Protein AF-A0AAE0XT84-F1 (afdb_monomer)

pLDDT: mean 75.57, std 21.33, range [25.67, 96.81]

Structure (mmCIF, N/CA/C/O backbone):
data_AF-A0AAE0XT84-F1
#
_entry.id   AF-A0AAE0XT84-F1
#
loop_
_atom_site.group_PDB
_atom_site.id
_atom_site.type_symbol
_atom_site.label_atom_id
_atom_site.label_alt_id
_atom_site.label_comp_id
_atom_site.label_asym_id
_atom_site.label_entity_id
_atom_site.label_seq_id
_atom_site.pdbx_PDB_ins_code
_atom_site.Cartn_x
_atom_site.Cartn_y
_atom_site.Cartn_z
_atom_site.occupancy
_atom_site.B_iso_or_equiv
_atom_site.auth_seq_id
_atom_site.auth_comp_id
_atom_site.auth_asym_id
_atom_site.auth_atom_id
_atom_site.pdbx_PDB_model_num
ATOM 1 N N . MET A 1 1 ? 20.348 5.285 -14.702 1.00 60.00 1 MET A N 1
ATOM 2 C CA . MET A 1 1 ? 19.706 4.667 -13.529 1.00 60.00 1 MET A CA 1
ATOM 3 C C . MET A 1 1 ? 18.971 3.435 -14.022 1.00 60.00 1 MET A C 1
ATOM 5 O O . MET A 1 1 ? 18.392 3.522 -15.102 1.00 60.00 1 MET A O 1
ATOM 9 N N . THR A 1 2 ? 19.100 2.296 -13.343 1.00 72.25 2 THR A N 1
ATOM 10 C CA . THR A 1 2 ? 18.696 0.979 -13.872 1.00 72.25 2 THR A CA 1
ATOM 11 C C . THR A 1 2 ? 17.386 0.482 -13.252 1.00 72.25 2 THR A C 1
ATOM 13 O O . THR A 1 2 ? 17.023 0.846 -12.135 1.00 72.25 2 THR A O 1
ATOM 16 N N . LEU A 1 3 ? 16.679 -0.401 -13.965 1.00 76.56 3 LEU A N 1
ATOM 17 C CA . LEU A 1 3 ? 15.489 -1.095 -13.453 1.00 76.56 3 LEU A CA 1
ATOM 18 C C . LEU A 1 3 ? 15.784 -1.909 -12.175 1.00 76.56 3 LEU A C 1
ATOM 20 O O . LEU A 1 3 ? 14.898 -2.145 -11.359 1.00 76.56 3 LEU A O 1
ATOM 24 N N . GLU A 1 4 ? 17.042 -2.303 -11.981 1.00 79.94 4 GLU A N 1
ATOM 25 C CA . GLU A 1 4 ? 17.530 -3.005 -10.794 1.00 79.94 4 GLU A CA 1
ATOM 26 C C . GLU A 1 4 ? 17.512 -2.113 -9.541 1.00 79.94 4 GLU A C 1
ATOM 28 O O . GLU A 1 4 ? 17.042 -2.541 -8.488 1.00 79.94 4 GLU A O 1
ATOM 33 N N . GLU A 1 5 ? 17.928 -0.847 -9.660 1.00 80.19 5 GLU A N 1
ATOM 34 C CA . GLU A 1 5 ? 17.851 0.135 -8.566 1.00 80.19 5 GLU A CA 1
ATOM 35 C C . GLU A 1 5 ? 16.393 0.436 -8.190 1.00 80.19 5 GLU A C 1
ATOM 37 O O . GLU A 1 5 ? 16.059 0.547 -7.007 1.00 80.19 5 GLU A O 1
ATOM 42 N N . LEU A 1 6 ? 15.497 0.516 -9.185 1.00 81.94 6 LEU A N 1
ATOM 43 C CA . LEU A 1 6 ? 14.059 0.643 -8.936 1.00 81.94 6 LEU A CA 1
ATOM 44 C C . LEU A 1 6 ? 13.522 -0.584 -8.191 1.00 81.94 6 LEU A C 1
ATOM 46 O O . LEU A 1 6 ? 12.818 -0.422 -7.198 1.00 81.94 6 LEU A O 1
ATOM 50 N N . ARG A 1 7 ? 13.885 -1.795 -8.627 1.00 85.00 7 ARG A N 1
ATOM 51 C CA . ARG A 1 7 ? 13.451 -3.051 -8.002 1.00 85.00 7 ARG A CA 1
ATOM 52 C C . ARG A 1 7 ? 13.896 -3.161 -6.541 1.00 85.00 7 ARG A C 1
ATOM 54 O O . ARG A 1 7 ? 13.100 -3.576 -5.708 1.00 85.00 7 ARG A O 1
ATOM 61 N N . LEU A 1 8 ? 15.127 -2.765 -6.216 1.00 86.19 8 LEU A N 1
ATOM 62 C CA . LEU A 1 8 ? 15.642 -2.801 -4.840 1.00 86.19 8 LEU A CA 1
ATOM 63 C C . LEU A 1 8 ? 14.860 -1.869 -3.906 1.00 86.19 8 LEU A C 1
ATOM 65 O O . LEU A 1 8 ? 14.394 -2.293 -2.850 1.00 86.19 8 LEU A O 1
ATOM 69 N N . ASN A 1 9 ? 14.672 -0.610 -4.309 1.00 85.12 9 ASN A N 1
ATOM 70 C CA . ASN A 1 9 ? 13.894 0.347 -3.517 1.00 85.12 9 ASN A CA 1
ATOM 71 C C . ASN A 1 9 ? 12.418 -0.051 -3.434 1.00 85.12 9 ASN A C 1
ATOM 73 O O . ASN A 1 9 ? 11.782 0.118 -2.393 1.00 85.12 9 ASN A O 1
ATOM 77 N N . TYR A 1 10 ? 11.886 -0.611 -4.522 1.00 88.94 10 TYR A N 1
ATOM 78 C CA . TYR A 1 10 ? 10.539 -1.150 -4.552 1.00 88.94 10 TYR A CA 1
ATOM 79 C C . TYR A 1 10 ? 10.363 -2.309 -3.566 1.00 88.94 10 TYR A C 1
ATOM 81 O O . TYR A 1 10 ? 9.380 -2.318 -2.838 1.00 88.94 10 TYR A O 1
ATOM 89 N N . GLY A 1 11 ? 11.324 -3.233 -3.471 1.00 90.25 11 GLY A N 1
ATOM 90 C CA . GLY A 1 11 ? 11.279 -4.336 -2.505 1.00 90.25 11 GLY A CA 1
ATOM 91 C C . GLY A 1 11 ? 11.203 -3.851 -1.051 1.00 90.25 11 GLY A C 1
ATOM 92 O O . GLY A 1 11 ? 10.437 -4.388 -0.252 1.00 90.25 11 GLY A O 1
ATOM 93 N N . LEU A 1 12 ? 11.918 -2.771 -0.713 1.00 90.81 12 LEU A N 1
ATOM 94 C CA . LEU A 1 12 ? 11.849 -2.155 0.620 1.00 90.81 12 LEU A CA 1
ATOM 95 C C . LEU A 1 12 ? 10.474 -1.537 0.894 1.00 90.81 12 LEU A C 1
ATOM 97 O O . LEU A 1 12 ? 9.899 -1.768 1.958 1.00 90.81 12 LEU A O 1
ATOM 101 N N . PHE A 1 13 ? 9.922 -0.808 -0.078 1.00 92.38 13 PHE A N 1
ATOM 102 C CA . PHE A 1 13 ? 8.552 -0.305 -0.004 1.00 92.38 13 PHE A CA 1
ATOM 103 C C . PHE A 1 13 ? 7.533 -1.447 0.147 1.00 92.38 13 PHE A C 1
ATOM 105 O O . PHE A 1 13 ? 6.675 -1.393 1.024 1.00 92.38 13 PHE A O 1
ATOM 112 N N . TYR A 1 14 ? 7.646 -2.487 -0.679 1.00 93.75 14 TYR A N 1
ATOM 113 C CA . TYR A 1 14 ? 6.734 -3.627 -0.719 1.00 93.75 14 TYR A CA 1
ATOM 114 C C . TYR A 1 14 ? 6.720 -4.400 0.603 1.00 93.75 14 TYR A C 1
ATOM 116 O O . TYR A 1 14 ? 5.654 -4.712 1.127 1.00 93.75 14 TYR A O 1
ATOM 124 N N . SER A 1 15 ? 7.894 -4.640 1.190 1.00 94.31 15 SER A N 1
ATOM 125 C CA . SER A 1 15 ? 8.024 -5.283 2.502 1.00 94.31 15 SER A CA 1
ATOM 126 C C . SER A 1 15 ? 7.312 -4.487 3.605 1.00 94.31 15 SER A C 1
ATOM 128 O O . SER A 1 15 ? 6.538 -5.048 4.381 1.00 94.31 15 SER A O 1
ATOM 130 N N . GLN A 1 16 ? 7.483 -3.162 3.618 1.00 94.31 16 GLN A N 1
ATOM 131 C CA . GLN A 1 16 ? 6.781 -2.284 4.562 1.00 94.31 16 GLN A CA 1
ATOM 132 C C . GLN A 1 16 ? 5.274 -2.232 4.303 1.00 94.31 16 GLN A C 1
ATOM 134 O O . GLN A 1 16 ? 4.479 -2.188 5.239 1.00 94.31 16 GLN A O 1
ATOM 139 N N . LEU A 1 17 ? 4.858 -2.278 3.036 1.00 95.12 17 LEU A N 1
ATOM 140 C CA . LEU A 1 17 ? 3.448 -2.350 2.679 1.00 95.12 17 LEU A CA 1
ATOM 141 C C . LEU A 1 17 ? 2.821 -3.645 3.206 1.00 95.12 17 LEU A C 1
ATOM 143 O O . LEU A 1 17 ? 1.748 -3.587 3.800 1.00 95.12 17 LEU A O 1
ATOM 147 N N . LEU A 1 18 ? 3.495 -4.788 3.060 1.00 95.44 18 LEU A N 1
ATOM 148 C CA . LEU A 1 18 ? 3.035 -6.063 3.614 1.00 95.44 18 LEU A CA 1
ATOM 149 C C . LEU A 1 18 ? 2.891 -6.022 5.142 1.00 95.44 18 LEU A C 1
ATOM 151 O O . LEU A 1 18 ? 1.886 -6.497 5.682 1.00 95.44 18 LEU A O 1
ATOM 155 N N . GLU A 1 19 ? 3.860 -5.436 5.847 1.00 95.00 19 GLU A N 1
ATOM 156 C CA . GLU A 1 19 ? 3.791 -5.260 7.304 1.00 95.00 19 GLU A CA 1
ATOM 157 C C . GLU A 1 19 ? 2.581 -4.402 7.704 1.00 95.00 19 GLU A C 1
ATOM 159 O O . GLU A 1 19 ? 1.793 -4.788 8.574 1.00 95.00 19 GLU A O 1
ATOM 164 N N . PHE A 1 20 ? 2.369 -3.283 7.011 1.00 95.88 20 PHE A N 1
ATOM 165 C CA . PHE A 1 20 ? 1.230 -2.407 7.254 1.00 95.88 20 PHE A CA 1
ATOM 166 C C . PHE A 1 20 ? -0.111 -3.112 7.009 1.00 95.88 20 PHE A C 1
ATOM 168 O O . PHE A 1 20 ? -0.954 -3.135 7.907 1.00 95.88 20 PHE A O 1
ATOM 175 N N . VAL A 1 21 ? -0.321 -3.718 5.831 1.00 94.56 21 VAL A N 1
ATOM 176 C CA . VAL A 1 21 ? -1.624 -4.319 5.487 1.00 94.56 21 VAL A CA 1
ATOM 177 C C . VAL A 1 21 ? -1.950 -5.538 6.356 1.00 94.56 21 VAL A C 1
ATOM 179 O O . VAL A 1 21 ? -3.112 -5.746 6.702 1.00 94.56 21 VAL A O 1
ATOM 182 N N . SER A 1 22 ? -0.940 -6.314 6.769 1.00 93.19 22 SER A N 1
ATOM 183 C CA . SER A 1 22 ? -1.128 -7.449 7.685 1.00 93.19 22 SER A CA 1
ATOM 184 C C . SER A 1 22 ? -1.423 -7.005 9.123 1.00 93.19 22 SER A C 1
ATOM 186 O O . SER A 1 22 ? -2.185 -7.660 9.841 1.00 93.19 22 SER A O 1
ATOM 188 N N . GLY A 1 23 ? -0.857 -5.873 9.549 1.00 93.38 23 GLY A N 1
ATOM 189 C CA . GLY A 1 23 ? -1.087 -5.306 10.873 1.00 93.38 23 GLY A CA 1
ATOM 190 C C . GLY A 1 23 ? -2.407 -4.545 11.005 1.00 93.38 23 GLY A C 1
ATOM 191 O O . GLY A 1 23 ? -2.984 -4.537 12.098 1.00 93.38 23 GLY A O 1
ATOM 192 N N . LEU A 1 24 ? -2.888 -3.935 9.919 1.00 93.69 24 LEU A N 1
ATOM 193 C CA . LEU A 1 24 ? -3.988 -2.972 9.942 1.00 93.69 24 LEU A CA 1
ATOM 194 C C . LEU A 1 24 ? -5.307 -3.579 10.430 1.00 93.69 24 LEU A C 1
ATOM 196 O O . LEU A 1 24 ? -5.897 -3.047 11.365 1.00 93.69 24 LEU A O 1
ATOM 200 N N . ASN A 1 25 ? -5.744 -4.706 9.859 1.00 90.25 25 ASN A N 1
ATOM 201 C CA . ASN A 1 25 ? -7.062 -5.291 10.153 1.00 90.25 25 ASN A CA 1
ATOM 202 C C . ASN A 1 25 ? -7.266 -5.625 11.640 1.00 90.25 25 ASN A C 1
ATOM 204 O O . ASN A 1 25 ? -8.373 -5.513 12.152 1.00 90.25 25 ASN A O 1
ATOM 208 N N . ASN A 1 26 ? -6.193 -5.981 12.350 1.00 93.50 26 ASN A N 1
ATOM 209 C CA . ASN A 1 26 ? -6.239 -6.311 13.779 1.00 93.50 26 ASN A CA 1
ATOM 210 C C . ASN A 1 26 ? -6.247 -5.076 14.698 1.00 93.50 26 ASN A C 1
ATOM 212 O O . ASN A 1 26 ? -6.257 -5.221 15.918 1.00 93.50 26 ASN A O 1
ATOM 216 N N . ARG A 1 27 ? -6.160 -3.875 14.123 1.00 95.25 27 ARG A N 1
ATOM 217 C CA . ARG A 1 27 ? -6.028 -2.591 14.828 1.00 95.25 27 ARG A CA 1
ATOM 218 C C . ARG A 1 27 ? -7.138 -1.610 14.462 1.00 95.25 27 ARG A C 1
ATOM 220 O O . ARG A 1 27 ? -7.109 -0.468 14.913 1.00 95.25 27 ARG A O 1
ATOM 227 N N . LEU A 1 28 ? -8.084 -2.035 13.628 1.00 94.31 28 LEU A N 1
ATOM 228 C CA . LEU A 1 28 ? -9.277 -1.263 13.313 1.00 94.31 28 LEU A CA 1
ATOM 229 C C . LEU A 1 28 ? -10.264 -1.316 14.482 1.00 94.31 28 LEU A C 1
ATOM 231 O O . LEU A 1 28 ? -10.359 -2.323 15.187 1.00 94.31 28 LEU A O 1
ATOM 235 N N . MET A 1 29 ? -11.016 -0.236 14.663 1.00 94.75 29 MET A N 1
ATOM 236 C CA . MET A 1 29 ? -12.138 -0.205 15.597 1.00 94.75 29 MET A CA 1
ATOM 237 C C . MET A 1 29 ? -13.260 -1.157 15.134 1.00 94.75 29 MET A C 1
ATOM 239 O O . MET A 1 29 ? -13.391 -1.414 13.935 1.00 94.75 29 MET A O 1
ATOM 243 N N . PRO A 1 30 ? -14.108 -1.671 16.046 1.00 91.75 30 PRO A N 1
ATOM 244 C CA . PRO A 1 30 ? -15.191 -2.593 15.688 1.00 91.75 30 PRO A CA 1
ATOM 245 C C . PRO A 1 30 ? -16.231 -2.029 14.706 1.00 91.75 30 PRO A C 1
ATOM 247 O O . PRO A 1 30 ? -16.902 -2.798 14.023 1.00 91.75 30 PRO A O 1
ATOM 250 N N . ASP A 1 31 ? -16.389 -0.707 14.658 1.00 91.62 31 ASP A N 1
ATOM 251 C CA . ASP A 1 31 ? -17.312 0.025 13.785 1.00 91.62 31 ASP A CA 1
ATOM 252 C C . ASP A 1 31 ? -16.651 0.544 12.496 1.00 91.62 31 ASP A C 1
ATOM 254 O O . ASP A 1 31 ? -17.296 1.229 11.701 1.00 91.62 31 ASP A O 1
ATOM 258 N N . ALA A 1 32 ? -15.378 0.206 12.266 1.00 91.50 32 ALA A N 1
ATOM 259 C CA . ALA A 1 32 ? -14.669 0.579 11.054 1.00 91.50 32 ALA A CA 1
ATOM 260 C C . ALA A 1 32 ? -15.379 0.026 9.798 1.00 91.50 32 ALA A C 1
ATOM 262 O O . ALA A 1 32 ? -15.861 -1.114 9.809 1.00 91.50 32 ALA A O 1
ATOM 263 N N . PRO A 1 33 ? -15.408 0.783 8.684 1.00 90.50 33 PRO A N 1
ATOM 264 C CA . PRO A 1 33 ? -15.981 0.311 7.430 1.00 90.50 33 PRO A CA 1
ATOM 265 C C . PRO A 1 33 ? -15.370 -1.027 7.001 1.00 90.50 33 PRO A C 1
ATOM 267 O O . PRO A 1 33 ? -14.149 -1.154 6.882 1.00 90.50 33 PRO A O 1
ATOM 270 N N . GLN A 1 34 ? -16.217 -2.022 6.716 1.00 87.25 34 GLN A N 1
ATOM 271 C CA . GLN A 1 34 ? -15.775 -3.369 6.329 1.00 87.25 34 GLN A CA 1
ATOM 272 C C . GLN A 1 34 ? -14.846 -3.343 5.105 1.00 87.25 34 GLN A C 1
ATOM 274 O O . GLN A 1 34 ? -13.970 -4.191 4.962 1.00 87.25 34 GLN A O 1
ATOM 279 N N . GLN A 1 35 ? -14.990 -2.339 4.242 1.00 86.25 35 GLN A N 1
ATOM 280 C CA . GLN A 1 35 ? -14.197 -2.190 3.032 1.00 86.25 35 GLN A CA 1
ATOM 281 C C . GLN A 1 35 ? -12.717 -1.878 3.307 1.00 86.25 35 GLN A C 1
ATOM 283 O O . GLN A 1 35 ? -11.885 -2.075 2.425 1.00 86.25 35 GLN A O 1
ATOM 288 N N . LEU A 1 36 ? -12.352 -1.444 4.518 1.00 88.12 36 LEU A N 1
ATOM 289 C CA . LEU A 1 36 ? -10.944 -1.296 4.902 1.00 88.12 36 LEU A CA 1
ATOM 290 C C . LEU A 1 36 ? -10.209 -2.641 4.953 1.00 88.12 36 LEU A C 1
ATOM 292 O O . LEU A 1 36 ? -8.988 -2.669 4.823 1.00 88.12 36 LEU A O 1
ATOM 296 N N . GLN A 1 37 ? -10.936 -3.759 5.043 1.00 86.25 37 GLN A N 1
ATOM 297 C CA . GLN A 1 37 ? -10.348 -5.097 4.947 1.00 86.25 37 GLN A CA 1
ATOM 298 C C . GLN A 1 37 ? -9.692 -5.344 3.582 1.00 86.25 37 GLN A C 1
ATOM 300 O O . GLN A 1 37 ? -8.743 -6.119 3.501 1.00 86.25 37 GLN A O 1
ATOM 305 N N . TYR A 1 38 ? -10.136 -4.641 2.532 1.00 87.44 38 TYR A N 1
ATOM 306 C CA . TYR A 1 38 ? -9.592 -4.747 1.177 1.00 87.44 38 TYR A CA 1
ATOM 307 C C . TYR A 1 38 ? -8.268 -4.003 0.981 1.00 87.44 38 TYR A C 1
ATOM 309 O O . TYR A 1 38 ? -7.690 -4.070 -0.099 1.00 87.44 38 TYR A O 1
ATOM 317 N N . VAL A 1 39 ? -7.728 -3.329 2.004 1.00 89.38 39 VAL A N 1
ATOM 318 C CA . VAL A 1 39 ? -6.371 -2.752 1.947 1.00 89.38 39 VAL A CA 1
ATOM 319 C C . VAL A 1 39 ? -5.316 -3.820 1.611 1.00 89.38 39 VAL A C 1
ATOM 321 O O . VAL A 1 39 ? -4.287 -3.508 1.013 1.00 89.38 39 VAL A O 1
ATOM 324 N N . THR A 1 40 ? -5.587 -5.094 1.901 1.00 90.31 40 THR A N 1
ATOM 325 C CA . THR A 1 40 ? -4.723 -6.228 1.539 1.00 90.31 40 THR A CA 1
ATOM 326 C C . THR A 1 40 ? -4.532 -6.424 0.036 1.00 90.31 40 THR A C 1
ATOM 328 O O . THR A 1 40 ? -3.630 -7.158 -0.339 1.00 90.31 40 THR A O 1
ATOM 331 N N . ILE A 1 41 ? -5.330 -5.772 -0.819 1.00 88.81 41 ILE A N 1
ATOM 332 C CA . ILE A 1 41 ? -5.188 -5.831 -2.282 1.00 88.81 41 ILE A CA 1
ATOM 333 C C . ILE A 1 41 ? -4.041 -4.959 -2.805 1.00 88.81 41 ILE A C 1
ATOM 335 O O . ILE A 1 41 ? -3.628 -5.098 -3.954 1.00 88.81 41 ILE A O 1
ATOM 339 N N . LEU A 1 42 ? -3.539 -4.016 -1.995 1.00 89.50 42 LEU A N 1
ATOM 340 C CA . LEU A 1 42 ? -2.515 -3.069 -2.441 1.00 89.50 42 LEU A CA 1
ATOM 341 C C . LEU A 1 42 ? -1.221 -3.764 -2.909 1.00 89.50 42 LEU A C 1
ATOM 343 O O . LEU A 1 42 ? -0.774 -3.443 -4.011 1.00 89.50 42 LEU A O 1
ATOM 347 N N . PRO A 1 43 ? -0.636 -4.727 -2.167 1.00 93.00 43 PRO A N 1
ATOM 348 C CA . PRO A 1 43 ? 0.529 -5.481 -2.636 1.00 93.00 43 PRO A CA 1
ATOM 349 C C . PRO A 1 43 ? 0.309 -6.175 -3.992 1.00 93.00 43 PRO A C 1
ATOM 351 O O . PRO A 1 43 ? 1.227 -6.227 -4.809 1.00 93.00 43 PRO A O 1
ATOM 354 N N . ASP A 1 44 ? -0.913 -6.623 -4.287 1.00 90.06 44 ASP A N 1
ATOM 355 C CA . ASP A 1 44 ? -1.224 -7.367 -5.516 1.00 90.06 44 ASP A CA 1
ATOM 356 C C . ASP A 1 44 ? -1.205 -6.493 -6.783 1.00 90.06 44 ASP A C 1
ATOM 358 O O . ASP A 1 44 ? -1.179 -7.009 -7.903 1.00 90.06 44 ASP A O 1
ATOM 362 N N . ILE A 1 45 ? -1.211 -5.162 -6.640 1.00 87.50 45 ILE A N 1
ATOM 363 C CA . ILE A 1 45 ? -1.133 -4.224 -7.773 1.00 87.50 45 ILE A CA 1
ATOM 364 C C . ILE A 1 45 ? 0.220 -4.358 -8.492 1.00 87.50 45 ILE A C 1
ATOM 366 O O . ILE A 1 45 ? 0.292 -4.280 -9.725 1.00 87.50 45 ILE A O 1
ATOM 370 N N . LEU A 1 46 ? 1.293 -4.564 -7.729 1.00 88.44 46 LEU A N 1
ATOM 371 C CA . LEU A 1 46 ? 2.645 -4.758 -8.238 1.00 88.44 46 LEU A CA 1
ATOM 372 C C . LEU A 1 46 ? 3.394 -5.701 -7.279 1.00 88.44 46 LEU A C 1
ATOM 374 O O . LEU A 1 46 ? 4.044 -5.243 -6.350 1.00 88.44 46 LEU A O 1
ATOM 378 N N . PRO A 1 47 ? 3.306 -7.022 -7.441 1.00 90.81 47 PRO A N 1
ATOM 379 C CA . PRO A 1 47 ? 4.038 -7.931 -6.564 1.00 90.81 47 PRO A CA 1
ATOM 380 C C . PRO A 1 47 ? 5.563 -7.762 -6.717 1.00 90.81 47 PRO A C 1
ATOM 382 O O . PRO A 1 47 ? 6.059 -7.302 -7.746 1.00 90.81 47 PRO A O 1
ATOM 385 N N . GLU A 1 48 ? 6.340 -8.113 -5.690 1.00 88.88 48 GLU A N 1
ATOM 386 C CA . GLU A 1 48 ? 7.812 -7.994 -5.725 1.00 88.88 48 GLU A CA 1
ATOM 387 C C . GLU A 1 48 ? 8.459 -8.856 -6.826 1.00 88.88 48 GLU A C 1
ATOM 389 O O . GLU A 1 48 ? 9.471 -8.476 -7.424 1.00 88.88 48 GLU A O 1
ATOM 394 N N . ASP A 1 49 ? 7.869 -10.015 -7.116 1.00 87.81 49 ASP A N 1
ATOM 395 C CA . ASP A 1 49 ? 8.298 -10.956 -8.150 1.00 87.81 49 ASP A CA 1
ATOM 396 C C . ASP A 1 49 ? 7.629 -10.703 -9.509 1.00 87.81 49 ASP A C 1
ATOM 398 O O . ASP A 1 49 ? 7.662 -11.571 -10.388 1.00 87.81 49 ASP A O 1
ATOM 402 N N . ASP A 1 50 ? 7.054 -9.511 -9.710 1.00 87.38 50 ASP A N 1
ATOM 403 C CA . ASP A 1 50 ? 6.338 -9.196 -10.936 1.00 87.38 50 ASP A CA 1
ATOM 404 C C . ASP A 1 50 ? 7.218 -9.413 -12.184 1.00 87.38 50 ASP A C 1
ATOM 406 O O . ASP A 1 50 ? 8.338 -8.893 -12.271 1.00 87.38 50 ASP A O 1
ATOM 410 N N . PRO A 1 51 ? 6.735 -10.168 -13.188 1.00 86.62 51 PRO A N 1
ATOM 411 C CA . PRO A 1 51 ? 7.539 -10.500 -14.355 1.00 86.62 51 PRO A CA 1
ATOM 412 C C . PRO A 1 51 ? 7.899 -9.290 -15.215 1.00 86.62 51 PRO A C 1
ATOM 414 O O . PRO A 1 51 ? 8.867 -9.389 -15.964 1.00 86.62 51 PRO A O 1
ATOM 417 N N . ASP A 1 52 ? 7.206 -8.153 -15.095 1.00 86.12 52 ASP A N 1
ATOM 418 C CA . ASP A 1 52 ? 7.591 -6.926 -15.797 1.00 86.12 52 ASP A CA 1
ATOM 419 C C . ASP A 1 52 ? 8.942 -6.377 -15.301 1.00 86.12 52 ASP A C 1
ATOM 421 O O . ASP A 1 52 ? 9.671 -5.766 -16.088 1.00 86.12 52 ASP A O 1
ATOM 425 N N . PHE A 1 53 ? 9.340 -6.667 -14.052 1.00 83.44 53 PHE A N 1
ATOM 426 C CA . PHE A 1 53 ? 10.708 -6.405 -13.588 1.00 83.44 53 PHE A CA 1
ATOM 427 C C . PHE A 1 53 ? 11.736 -7.274 -14.324 1.00 83.44 53 PHE A C 1
ATOM 429 O O . PHE A 1 53 ? 12.843 -6.815 -14.598 1.00 83.44 53 PHE A O 1
ATOM 436 N N . GLN A 1 54 ? 11.392 -8.525 -14.648 1.00 82.75 54 GLN A N 1
ATOM 437 C CA . GLN A 1 54 ? 12.293 -9.466 -15.326 1.00 82.75 54 GLN A CA 1
ATOM 438 C C . GLN A 1 54 ? 12.352 -9.220 -16.836 1.00 82.75 54 GLN A C 1
ATOM 440 O O . GLN A 1 54 ? 13.409 -9.357 -17.447 1.00 82.75 54 GLN A O 1
ATOM 445 N N . SER A 1 55 ? 11.223 -8.850 -17.443 1.00 84.44 55 SER A N 1
ATOM 446 C CA . SER A 1 55 ? 11.122 -8.599 -18.881 1.00 84.44 55 SER A CA 1
ATOM 447 C C . SER A 1 55 ? 11.574 -7.197 -19.290 1.00 84.44 55 SER A C 1
ATOM 449 O O . SER A 1 55 ? 11.521 -6.878 -20.475 1.00 84.44 55 SER A O 1
ATOM 451 N N . GLY A 1 56 ? 11.976 -6.345 -18.342 1.00 79.50 56 GLY A N 1
ATOM 452 C CA . GLY A 1 56 ? 12.415 -4.983 -18.643 1.00 79.50 56 GLY A CA 1
ATOM 453 C C . GLY A 1 56 ? 11.281 -4.028 -19.025 1.00 79.50 56 GLY A C 1
ATOM 454 O O . GLY A 1 56 ? 11.531 -3.027 -19.691 1.00 79.50 56 GLY A O 1
ATOM 455 N N . ASN A 1 57 ? 10.031 -4.337 -18.667 1.00 82.69 57 ASN A N 1
ATOM 456 C CA . ASN A 1 57 ? 8.855 -3.565 -19.076 1.00 82.69 57 ASN A CA 1
ATOM 457 C C . ASN A 1 57 ? 8.633 -2.365 -18.141 1.00 82.69 57 ASN A C 1
ATOM 459 O O . ASN A 1 57 ? 7.709 -2.329 -17.325 1.00 82.69 57 ASN A O 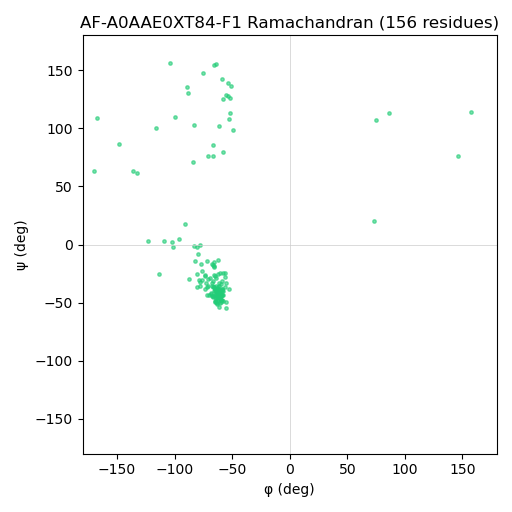1
ATOM 463 N N . GLU A 1 58 ? 9.528 -1.389 -18.261 1.00 81.12 58 GLU A N 1
ATOM 464 C CA . GLU A 1 58 ? 9.627 -0.231 -17.374 1.00 81.12 58 GLU A CA 1
ATOM 465 C C . GLU A 1 58 ? 8.329 0.593 -17.310 1.00 81.12 58 GLU A C 1
ATOM 467 O O . GLU A 1 58 ? 7.867 0.911 -16.216 1.00 81.12 58 GLU A O 1
ATOM 472 N N . ASP A 1 59 ? 7.675 0.852 -18.448 1.00 78.25 59 ASP A N 1
ATOM 473 C CA . ASP A 1 59 ? 6.418 1.616 -18.505 1.00 78.25 59 ASP A CA 1
ATOM 474 C C . ASP A 1 59 ? 5.298 0.976 -17.668 1.00 78.25 59 ASP A C 1
ATOM 476 O O . ASP A 1 59 ? 4.524 1.669 -16.998 1.00 78.25 59 ASP A O 1
ATOM 480 N N . SER A 1 60 ? 5.199 -0.356 -17.694 1.00 82.38 60 SER A N 1
ATOM 481 C CA . SER A 1 60 ? 4.198 -1.095 -16.920 1.00 82.38 60 SER A CA 1
ATOM 482 C C . SER A 1 60 ? 4.497 -1.056 -15.423 1.00 82.38 60 SER A C 1
ATOM 484 O O . SER A 1 60 ? 3.590 -0.810 -14.620 1.00 82.38 60 SER A O 1
ATOM 486 N N . VAL A 1 61 ? 5.769 -1.238 -15.048 1.00 84.31 61 VAL A N 1
ATOM 487 C CA . VAL A 1 61 ? 6.226 -1.146 -13.653 1.00 84.31 61 VAL A CA 1
ATOM 488 C C . VAL A 1 61 ? 5.961 0.251 -13.099 1.00 84.31 61 VAL A C 1
ATOM 490 O O . VAL A 1 61 ? 5.324 0.379 -12.056 1.00 84.31 61 VAL A O 1
ATOM 493 N N . ILE A 1 62 ? 6.369 1.303 -13.815 1.00 82.06 62 ILE A N 1
ATOM 494 C CA . ILE A 1 62 ? 6.164 2.697 -13.396 1.00 82.06 62 ILE A CA 1
ATOM 495 C C . ILE A 1 62 ? 4.671 3.015 -13.283 1.00 82.06 62 ILE A C 1
ATOM 497 O O . ILE A 1 62 ? 4.237 3.605 -12.290 1.00 82.06 62 ILE A O 1
ATOM 501 N N . GLY A 1 63 ? 3.866 2.602 -14.267 1.00 79.75 63 GLY A N 1
ATOM 502 C CA . GLY A 1 63 ? 2.423 2.825 -14.253 1.00 79.75 63 GLY A CA 1
ATOM 503 C C . GLY A 1 63 ? 1.741 2.205 -13.031 1.00 79.75 63 GLY A C 1
ATOM 504 O O . GLY A 1 63 ? 0.908 2.853 -12.393 1.00 79.75 63 GLY A O 1
ATOM 505 N N . ARG A 1 64 ? 2.112 0.974 -12.665 1.00 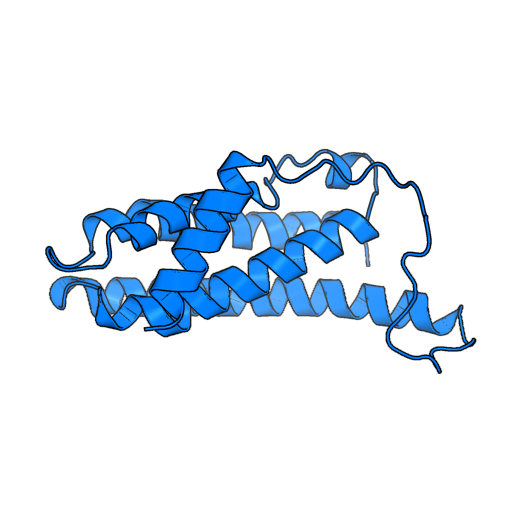84.69 64 ARG A N 1
ATOM 506 C CA . ARG A 1 64 ? 1.533 0.275 -11.506 1.00 84.69 64 ARG A CA 1
ATOM 507 C C . ARG A 1 64 ? 2.098 0.760 -10.176 1.00 84.69 64 ARG A C 1
ATOM 509 O O . ARG A 1 64 ?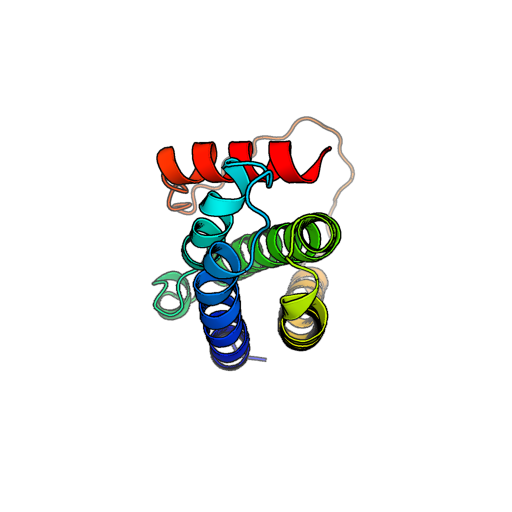 1.324 0.923 -9.236 1.00 84.69 64 ARG A O 1
ATOM 516 N N . ALA A 1 65 ? 3.383 1.111 -10.116 1.00 84.69 65 ALA A N 1
ATOM 517 C CA . ALA A 1 65 ? 3.981 1.767 -8.955 1.00 84.69 65 ALA A CA 1
ATOM 518 C C . ALA A 1 65 ? 3.283 3.103 -8.640 1.00 84.69 65 ALA A C 1
ATOM 520 O O . ALA A 1 65 ? 3.003 3.395 -7.479 1.00 84.69 65 ALA A O 1
ATOM 521 N N . TYR A 1 66 ? 2.916 3.881 -9.665 1.00 81.50 66 TYR A N 1
ATOM 522 C CA . TYR A 1 66 ? 2.150 5.118 -9.490 1.00 81.50 66 TYR A CA 1
ATOM 523 C C . TYR A 1 66 ? 0.741 4.872 -8.930 1.00 81.50 66 TYR A C 1
ATOM 525 O O . TYR A 1 66 ? 0.297 5.592 -8.034 1.00 81.50 66 TYR A O 1
ATOM 533 N N . ILE A 1 67 ? 0.026 3.859 -9.434 1.00 82.50 67 ILE A N 1
ATOM 534 C CA . ILE A 1 67 ? -1.291 3.481 -8.893 1.00 82.50 67 ILE A CA 1
ATOM 535 C C . ILE A 1 67 ? -1.146 3.091 -7.420 1.00 82.50 67 ILE A C 1
ATOM 537 O O . ILE A 1 67 ? -1.886 3.596 -6.575 1.00 82.50 67 ILE A O 1
ATOM 541 N N . LEU A 1 68 ? -0.161 2.251 -7.107 1.00 87.38 68 LEU A N 1
ATOM 542 C CA . LEU A 1 68 ? 0.099 1.786 -5.752 1.00 87.38 68 LEU A CA 1
ATOM 543 C C . LEU A 1 68 ? 0.456 2.935 -4.797 1.00 87.38 68 LEU A C 1
ATOM 545 O O . LEU A 1 68 ? -0.079 2.988 -3.689 1.00 87.38 68 LEU A O 1
ATOM 549 N N . GLU A 1 69 ? 1.260 3.908 -5.242 1.00 85.06 69 GLU A N 1
ATOM 550 C CA . GLU A 1 69 ? 1.536 5.147 -4.499 1.00 85.06 69 GLU A CA 1
ATOM 551 C C . GLU A 1 69 ? 0.235 5.879 -4.153 1.00 85.06 69 GLU A C 1
ATOM 553 O O . GLU A 1 69 ? -0.019 6.192 -2.986 1.00 85.06 69 GLU A O 1
ATOM 558 N N . LYS A 1 70 ? -0.602 6.161 -5.159 1.00 82.31 70 LYS A N 1
ATOM 559 C CA . LYS A 1 70 ? -1.844 6.921 -4.968 1.00 82.31 70 LYS A CA 1
ATOM 560 C C . LYS A 1 70 ? -2.796 6.229 -4.008 1.00 82.31 70 LYS A C 1
ATOM 562 O O . LYS A 1 70 ? -3.348 6.891 -3.130 1.00 82.31 70 LYS A O 1
ATOM 567 N N . MET A 1 71 ? -2.956 4.920 -4.159 1.00 85.38 71 MET A N 1
ATOM 568 C CA . MET A 1 71 ? -3.826 4.130 -3.299 1.00 85.38 71 MET A CA 1
ATOM 569 C C . MET A 1 71 ? -3.292 4.075 -1.866 1.00 85.38 71 MET A C 1
ATOM 571 O O . MET A 1 71 ? -4.043 4.331 -0.929 1.00 85.38 71 MET A O 1
ATOM 575 N N . THR A 1 72 ? -1.987 3.850 -1.689 1.00 90.12 72 THR A N 1
ATOM 576 C CA . THR A 1 72 ? -1.350 3.833 -0.362 1.00 90.12 72 THR A CA 1
ATOM 577 C C . THR A 1 72 ? -1.520 5.176 0.345 1.00 90.12 72 THR A C 1
ATOM 579 O O . THR A 1 72 ? -1.964 5.219 1.487 1.00 90.12 72 THR A O 1
ATOM 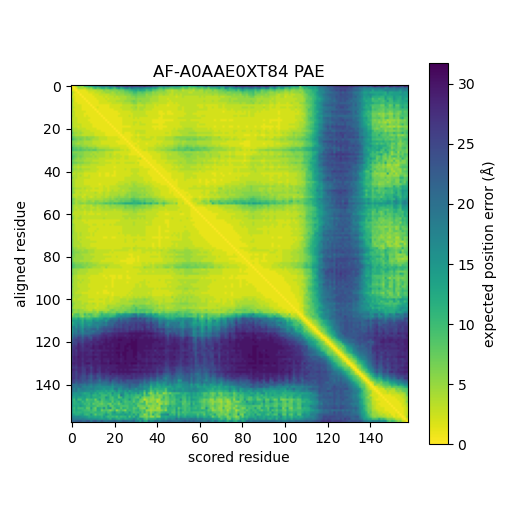582 N N . LEU A 1 73 ? -1.243 6.296 -0.331 1.00 87.88 73 LEU A N 1
ATOM 583 C CA . LEU A 1 73 ? -1.406 7.628 0.262 1.00 87.88 73 LEU A CA 1
ATOM 584 C C . LEU A 1 73 ? -2.858 7.929 0.646 1.00 87.88 73 LEU A C 1
ATOM 586 O O . LEU A 1 73 ? -3.093 8.548 1.684 1.00 87.88 73 LEU A O 1
ATOM 590 N N . LEU A 1 74 ? -3.822 7.493 -0.169 1.00 86.75 74 LEU A N 1
ATOM 591 C CA . LEU A 1 74 ? -5.240 7.653 0.133 1.00 86.75 74 LEU A CA 1
ATOM 592 C C . LEU A 1 74 ? -5.632 6.866 1.390 1.00 86.75 74 LEU A C 1
ATOM 594 O O . LEU A 1 74 ? -6.243 7.438 2.294 1.00 86.75 74 LEU A O 1
ATOM 598 N N . VAL A 1 75 ? -5.220 5.597 1.476 1.00 90.44 75 VAL A N 1
ATOM 599 C CA . VAL A 1 75 ? -5.433 4.749 2.656 1.00 90.44 75 VAL A CA 1
ATOM 600 C C . VAL A 1 75 ? -4.809 5.392 3.889 1.00 90.44 75 VAL A C 1
ATOM 602 O O . VAL A 1 75 ? -5.496 5.560 4.896 1.00 90.44 75 VAL A O 1
ATOM 605 N N . LEU A 1 76 ? -3.555 5.845 3.805 1.00 92.06 76 LEU A N 1
ATOM 606 C CA . LEU A 1 76 ? -2.865 6.481 4.928 1.00 92.06 76 LEU A CA 1
ATOM 607 C C . LEU A 1 76 ? -3.551 7.772 5.400 1.00 92.06 76 LEU A C 1
ATOM 609 O O . LEU A 1 76 ? -3.565 8.058 6.599 1.00 92.06 76 LEU A O 1
ATOM 613 N N . ALA A 1 77 ? -4.125 8.549 4.481 1.00 87.88 77 ALA A N 1
ATOM 614 C CA . ALA A 1 77 ? -4.818 9.794 4.805 1.00 87.88 77 ALA A CA 1
ATOM 615 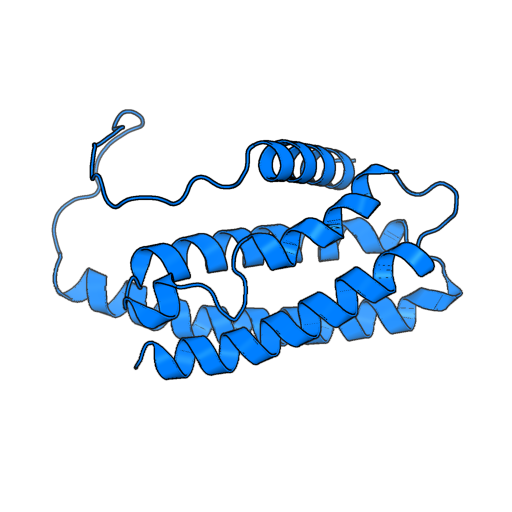C C . ALA A 1 77 ? -6.182 9.575 5.478 1.00 87.88 77 ALA A C 1
ATOM 617 O O . ALA A 1 77 ? -6.647 10.457 6.197 1.00 87.88 77 ALA A O 1
ATOM 618 N N . ARG A 1 78 ? -6.833 8.432 5.228 1.00 87.69 78 ARG A N 1
ATOM 619 C CA . ARG A 1 78 ? -8.242 8.203 5.587 1.00 87.69 78 ARG A CA 1
ATOM 620 C C . ARG A 1 78 ? -8.452 7.147 6.656 1.00 87.69 78 ARG A C 1
ATOM 622 O O . ARG A 1 78 ? -9.432 7.220 7.384 1.00 87.69 78 ARG A O 1
ATOM 629 N N . THR A 1 79 ? -7.533 6.200 6.794 1.00 91.56 79 THR A N 1
ATOM 630 C CA . THR A 1 79 ? -7.744 5.042 7.670 1.00 91.56 79 THR A CA 1
ATOM 631 C C . THR A 1 79 ? -7.485 5.362 9.135 1.00 91.56 79 THR A C 1
ATOM 633 O O . THR A 1 79 ? -8.088 4.742 10.000 1.00 91.56 79 THR A O 1
ATOM 636 N N . ARG A 1 80 ? -6.657 6.372 9.436 1.00 93.25 80 ARG A N 1
ATOM 637 C CA . ARG A 1 80 ? -6.265 6.714 10.813 1.00 93.25 80 ARG A CA 1
ATOM 638 C C . ARG A 1 80 ? -7.458 6.913 11.755 1.00 93.25 80 ARG A C 1
ATOM 640 O O . ARG A 1 80 ? -7.386 6.518 12.910 1.00 93.25 80 ARG A O 1
ATOM 647 N N . GLN A 1 81 ? -8.541 7.520 11.270 1.00 93.25 81 GLN A N 1
ATOM 648 C CA . GLN A 1 81 ? -9.751 7.769 12.066 1.00 93.25 81 GLN A CA 1
ATOM 649 C C . GLN A 1 81 ? -10.495 6.487 12.467 1.00 93.25 81 GLN A C 1
ATOM 651 O O . GLN A 1 81 ? -11.306 6.527 13.380 1.00 93.25 81 GLN A O 1
ATOM 656 N N . PHE A 1 82 ? -10.215 5.371 11.791 1.00 95.44 82 PHE A N 1
ATOM 657 C CA . PHE A 1 82 ? -10.805 4.056 12.030 1.00 95.44 82 PHE A CA 1
ATOM 658 C C . PHE A 1 82 ? -9.869 3.117 12.806 1.00 95.44 82 PHE A C 1
ATOM 660 O O . PHE A 1 82 ? -10.204 1.954 13.018 1.00 95.44 82 PHE A O 1
ATOM 667 N N . VAL A 1 83 ? -8.685 3.594 13.204 1.00 95.25 83 VAL A N 1
ATOM 668 C CA . VAL A 1 83 ? -7.709 2.830 13.989 1.00 95.25 83 VAL A CA 1
ATOM 669 C C . VAL A 1 83 ? -7.988 3.032 15.472 1.00 95.25 83 VAL A C 1
ATOM 671 O O . VAL A 1 83 ? -8.178 4.164 15.923 1.00 95.25 83 VAL A O 1
ATOM 674 N N . ASP A 1 84 ? -7.957 1.934 16.222 1.00 95.75 84 ASP A N 1
ATOM 675 C CA . ASP A 1 84 ? -8.076 1.936 17.677 1.00 95.75 84 ASP A CA 1
ATOM 676 C C . ASP A 1 84 ? -7.043 2.875 18.322 1.00 95.75 84 ASP A C 1
ATOM 678 O O . ASP A 1 84 ? -5.878 2.912 17.912 1.00 95.75 84 ASP A O 1
ATOM 682 N N . GLU A 1 85 ? -7.453 3.627 19.346 1.00 94.00 85 GLU A N 1
ATOM 683 C CA . GLU A 1 85 ? -6.604 4.636 19.997 1.00 94.00 85 GLU A CA 1
ATOM 684 C C . GLU A 1 85 ? -5.286 4.045 20.519 1.00 94.00 85 GLU A C 1
ATOM 686 O O . GLU A 1 85 ? -4.227 4.666 20.379 1.00 94.00 85 GLU A O 1
ATOM 691 N N . GLY A 1 86 ? -5.312 2.807 21.029 1.00 95.50 86 GLY A N 1
ATOM 692 C CA . GLY A 1 86 ? -4.118 2.097 21.498 1.00 95.50 86 GLY A CA 1
ATOM 693 C C . GLY A 1 86 ? -3.112 1.772 20.388 1.00 95.50 86 GLY A C 1
ATOM 694 O O . GLY A 1 86 ? -1.950 1.477 20.668 1.00 95.50 86 GLY A O 1
ATOM 695 N N . SER A 1 87 ? -3.533 1.862 19.126 1.00 96.81 87 SER A N 1
ATOM 696 C CA . SER A 1 87 ? -2.736 1.550 17.938 1.00 96.81 87 SER A CA 1
ATOM 697 C C . SER A 1 87 ? -2.332 2.780 17.119 1.00 96.81 87 SER A C 1
ATOM 699 O O . SER A 1 87 ? -1.657 2.626 16.098 1.00 96.81 87 SER A O 1
ATOM 701 N N . HIS A 1 88 ? -2.671 4.001 17.553 1.00 96.00 88 HIS A N 1
ATOM 702 C CA . HIS A 1 88 ? -2.319 5.233 16.826 1.00 96.00 88 HIS A CA 1
ATOM 703 C C . HIS A 1 88 ? -0.809 5.394 16.638 1.00 96.00 88 HIS A C 1
ATOM 705 O O . HIS A 1 88 ? -0.369 5.693 15.534 1.00 96.00 88 HIS A O 1
ATOM 711 N N . GLY A 1 89 ? -0.011 5.119 17.675 1.00 96.06 89 GLY A N 1
ATOM 712 C CA . GLY A 1 89 ? 1.451 5.209 17.580 1.00 96.06 89 GLY A CA 1
ATOM 713 C C . GLY A 1 89 ? 2.052 4.231 16.564 1.00 96.06 89 GLY A C 1
ATOM 714 O O . GLY A 1 89 ? 2.955 4.598 15.819 1.00 96.06 89 GLY A O 1
ATOM 715 N N . TRP A 1 90 ? 1.515 3.007 16.483 1.00 96.56 90 TRP A N 1
ATOM 716 C CA . TRP A 1 90 ? 1.909 2.041 15.451 1.00 96.56 90 TRP A CA 1
ATOM 717 C C . TRP A 1 90 ? 1.528 2.536 14.054 1.00 96.56 90 TRP A C 1
ATOM 719 O O . TRP A 1 90 ? 2.335 2.454 13.133 1.00 96.56 90 TRP A O 1
ATOM 729 N N . TYR A 1 91 ? 0.314 3.070 13.894 1.00 96.75 91 TYR A N 1
ATOM 730 C CA . TYR A 1 91 ? -0.154 3.550 12.597 1.00 96.75 91 TYR A CA 1
ATOM 731 C C . TYR A 1 91 ? 0.688 4.721 12.092 1.00 96.75 91 TYR A C 1
ATOM 733 O O . TYR A 1 91 ? 1.085 4.727 10.929 1.00 96.75 91 TYR A O 1
ATOM 741 N N . ASP A 1 92 ? 0.972 5.694 12.958 1.00 95.00 92 ASP A N 1
ATOM 742 C CA . ASP A 1 92 ? 1.738 6.884 12.594 1.00 95.00 92 ASP A CA 1
ATOM 743 C C . ASP A 1 92 ? 3.182 6.508 12.183 1.00 95.00 92 ASP A C 1
ATOM 745 O O . ASP A 1 92 ? 3.662 6.998 11.159 1.00 95.00 92 ASP A O 1
ATOM 749 N N . ASP A 1 93 ? 3.821 5.559 12.882 1.00 96.38 93 ASP A N 1
ATOM 750 C CA . ASP A 1 93 ? 5.140 5.001 12.526 1.00 96.38 93 ASP A CA 1
ATOM 751 C C . ASP A 1 93 ? 5.131 4.280 11.162 1.00 96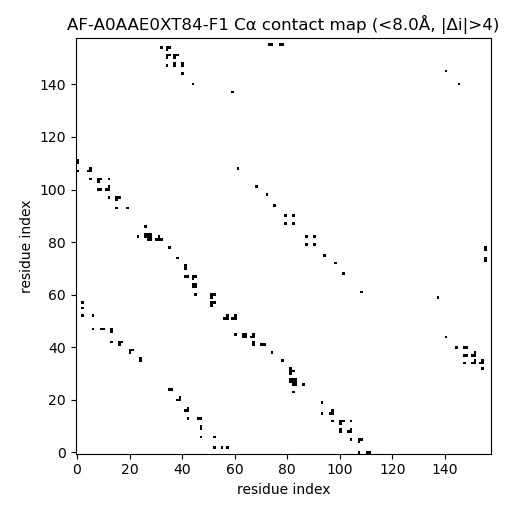.38 93 ASP A C 1
ATOM 753 O O . ASP A 1 93 ? 5.968 4.550 10.296 1.00 96.38 93 ASP A O 1
ATOM 757 N N . GLN A 1 94 ? 4.153 3.403 10.919 1.00 94.75 94 GLN A N 1
ATOM 758 C CA . GLN A 1 94 ? 4.028 2.701 9.634 1.00 94.75 94 GLN A CA 1
ATOM 759 C C . GLN A 1 94 ? 3.727 3.669 8.484 1.00 94.75 94 GLN A C 1
ATOM 761 O O . GLN A 1 94 ? 4.295 3.554 7.395 1.00 94.75 94 GLN A O 1
ATOM 766 N N . ALA A 1 95 ? 2.867 4.662 8.722 1.00 93.38 95 ALA A N 1
ATOM 767 C CA . ALA A 1 95 ? 2.534 5.687 7.743 1.00 93.38 95 ALA A CA 1
ATOM 768 C C . ALA A 1 95 ? 3.758 6.532 7.368 1.00 93.38 95 ALA A C 1
ATOM 770 O O . ALA A 1 95 ? 3.928 6.873 6.195 1.00 93.38 95 ALA A O 1
ATOM 771 N N . GLU A 1 96 ? 4.605 6.882 8.338 1.00 93.75 96 GLU A N 1
ATOM 772 C CA . GLU A 1 96 ? 5.853 7.603 8.093 1.00 93.75 96 GLU A CA 1
ATOM 773 C C . GLU A 1 96 ? 6.832 6.762 7.266 1.00 93.75 96 GLU A C 1
ATOM 775 O O . GLU A 1 96 ? 7.296 7.227 6.220 1.00 93.75 96 GLU A O 1
ATOM 780 N N . LYS A 1 97 ? 7.069 5.501 7.654 1.00 92.81 97 LYS A N 1
ATOM 781 C CA . LYS A 1 97 ? 7.927 4.573 6.897 1.00 92.81 97 LYS A CA 1
ATOM 782 C C . LYS A 1 97 ? 7.460 4.424 5.454 1.00 92.81 97 LYS A C 1
ATOM 784 O O . LYS A 1 97 ? 8.256 4.593 4.531 1.00 92.81 97 LYS A O 1
ATOM 789 N N . LEU A 1 98 ? 6.169 4.167 5.241 1.00 92.44 98 LEU A N 1
ATOM 790 C CA . LEU A 1 98 ? 5.599 4.031 3.901 1.00 92.44 98 LEU A CA 1
ATOM 791 C C . LEU A 1 98 ? 5.771 5.304 3.070 1.00 92.44 98 LEU A C 1
ATOM 793 O O . LEU A 1 98 ? 6.154 5.218 1.906 1.00 92.44 98 LEU A O 1
ATOM 797 N N . LYS A 1 99 ? 5.547 6.487 3.653 1.00 89.25 99 LYS A N 1
ATOM 798 C CA . LYS A 1 99 ? 5.759 7.766 2.953 1.00 89.25 99 LYS A CA 1
ATOM 799 C C . LYS A 1 99 ? 7.219 7.964 2.548 1.00 89.25 99 LYS A C 1
ATOM 801 O O . LYS A 1 99 ? 7.465 8.390 1.423 1.00 89.25 99 LYS A O 1
ATOM 806 N N . ILE A 1 100 ? 8.173 7.628 3.419 1.00 88.19 100 ILE A N 1
ATOM 807 C CA . ILE A 1 100 ? 9.609 7.706 3.108 1.00 88.19 100 ILE A CA 1
ATOM 808 C C . ILE A 1 100 ? 9.941 6.808 1.911 1.00 88.19 100 ILE A C 1
ATOM 810 O O . ILE A 1 100 ? 10.553 7.267 0.944 1.00 88.19 100 ILE A O 1
ATOM 814 N N . TRP A 1 101 ? 9.495 5.551 1.936 1.00 86.56 101 TRP A N 1
ATOM 815 C CA . TRP A 1 101 ? 9.762 4.613 0.847 1.00 86.56 101 TRP A CA 1
ATOM 816 C C . TRP A 1 101 ? 9.064 5.002 -0.458 1.00 86.56 101 TRP A C 1
ATOM 818 O O . TRP A 1 101 ? 9.666 4.882 -1.523 1.00 86.56 101 TRP A O 1
ATOM 828 N N . LEU A 1 102 ? 7.847 5.548 -0.395 1.00 86.00 102 LEU A N 1
ATOM 829 C CA . LEU A 1 102 ? 7.167 6.096 -1.571 1.00 86.00 102 LEU A CA 1
ATOM 830 C C . LEU A 1 102 ? 7.936 7.266 -2.188 1.00 86.00 102 LEU A C 1
ATOM 832 O O . LEU A 1 102 ? 8.075 7.321 -3.408 1.00 86.00 102 LEU A O 1
ATOM 836 N N . GLU A 1 103 ? 8.470 8.189 -1.385 1.00 82.94 103 GLU A N 1
ATOM 837 C CA . GLU A 1 103 ? 9.288 9.288 -1.912 1.00 82.94 103 GLU A CA 1
ATOM 838 C C . GLU A 1 103 ? 10.578 8.780 -2.569 1.00 82.94 103 GLU A C 1
ATOM 840 O O . GLU A 1 103 ? 10.963 9.286 -3.627 1.00 82.94 103 GLU A O 1
ATOM 845 N N . LEU A 1 104 ? 11.190 7.720 -2.034 1.00 80.19 104 LEU A N 1
ATOM 846 C CA . LEU A 1 104 ? 12.322 7.058 -2.684 1.00 80.19 104 LEU A CA 1
ATOM 847 C C . LEU A 1 104 ? 11.912 6.411 -4.014 1.00 80.19 104 LEU A C 1
ATOM 849 O O . LEU A 1 104 ? 12.549 6.680 -5.032 1.00 80.19 104 LEU A O 1
ATOM 853 N N . VAL A 1 105 ? 10.819 5.645 -4.064 1.00 80.19 105 VAL A N 1
ATOM 854 C CA . VAL A 1 105 ? 10.303 5.053 -5.316 1.00 80.19 105 VAL A CA 1
ATOM 855 C C . VAL A 1 105 ? 9.974 6.139 -6.353 1.00 80.19 105 VAL A C 1
ATOM 857 O O . VAL A 1 105 ? 10.287 5.986 -7.538 1.00 80.19 105 VAL A O 1
ATOM 860 N N . LYS A 1 106 ? 9.420 7.281 -5.929 1.00 77.50 106 LYS A N 1
ATOM 861 C CA . LYS A 1 106 ? 9.115 8.428 -6.805 1.00 77.50 106 LYS A CA 1
ATOM 862 C C . LYS A 1 106 ? 10.353 9.121 -7.332 1.00 77.50 106 LYS A C 1
ATOM 864 O O . LYS A 1 106 ? 10.360 9.511 -8.498 1.00 77.50 106 LYS A O 1
ATOM 869 N N . LEU A 1 107 ? 11.373 9.310 -6.499 1.00 74.75 107 LEU A N 1
ATOM 870 C CA . LEU A 1 107 ? 12.637 9.905 -6.924 1.00 74.75 107 LEU A CA 1
ATOM 871 C C . LEU A 1 107 ? 13.253 9.078 -8.062 1.00 74.75 107 LEU A C 1
ATOM 873 O O . LEU A 1 107 ? 13.685 9.641 -9.068 1.00 74.75 107 LEU A O 1
ATOM 877 N N . HIS A 1 108 ? 13.164 7.751 -7.959 1.00 68.06 108 HIS A N 1
ATOM 878 C CA . HIS A 1 108 ? 13.623 6.838 -9.001 1.00 68.06 108 HIS A CA 1
ATOM 879 C C . HIS A 1 108 ? 12.675 6.824 -10.224 1.00 68.06 108 HIS A C 1
ATOM 881 O O . HIS A 1 108 ? 13.107 6.861 -11.373 1.00 68.06 108 HIS A O 1
ATOM 887 N N . SER A 1 109 ? 11.361 6.893 -10.029 1.00 64.00 109 SER A N 1
ATOM 888 C CA . SER A 1 109 ? 10.411 6.893 -11.156 1.00 64.00 109 SER A CA 1
ATOM 889 C C . SER A 1 109 ? 10.438 8.204 -11.967 1.00 64.00 109 SER A C 1
ATOM 891 O O . SER A 1 109 ? 10.322 8.197 -13.191 1.00 64.00 109 SER A O 1
ATOM 893 N N . LYS A 1 110 ? 10.646 9.359 -11.317 1.00 61.22 110 LYS A N 1
ATOM 894 C CA . LYS A 1 110 ? 10.704 10.678 -11.981 1.00 61.22 110 LYS A CA 1
ATOM 895 C C . LYS A 1 110 ? 11.958 10.873 -12.830 1.00 61.22 110 LYS A C 1
ATOM 897 O O . LYS A 1 110 ? 11.902 11.590 -13.828 1.00 61.22 110 LYS A O 1
ATOM 902 N N . HIS A 1 111 ? 13.070 10.238 -12.465 1.00 50.97 111 HIS A N 1
ATOM 903 C CA . HIS A 1 111 ? 14.294 10.302 -13.261 1.00 50.97 111 HIS A CA 1
ATOM 904 C C . HIS A 1 111 ? 14.146 9.550 -14.599 1.00 50.97 111 HIS A C 1
ATOM 906 O O . HIS A 1 111 ? 14.745 9.952 -15.592 1.00 50.97 111 HIS A O 1
ATOM 912 N N . SER A 1 112 ? 13.302 8.512 -14.647 1.00 48.09 112 SER A N 1
ATOM 913 C CA . SER A 1 112 ? 12.945 7.786 -15.875 1.00 48.09 112 SER A CA 1
ATOM 914 C C . SER A 1 112 ? 12.034 8.610 -16.804 1.00 48.09 112 SER A C 1
ATOM 916 O O . SER A 1 112 ? 12.309 8.746 -18.000 1.00 48.09 112 SER A O 1
ATOM 918 N N . VAL A 1 113 ? 11.017 9.283 -16.247 1.00 48.53 113 VAL A N 1
ATOM 919 C CA . VAL A 1 113 ? 10.084 10.141 -17.014 1.00 48.53 113 VAL A CA 1
ATOM 920 C C . VAL A 1 113 ? 10.767 11.392 -17.595 1.00 48.53 113 VAL A C 1
ATOM 922 O O . VAL A 1 113 ? 10.398 11.875 -18.665 1.00 48.53 113 VAL A O 1
ATOM 925 N N . LEU A 1 114 ? 11.783 11.939 -16.920 1.00 40.56 114 LEU A N 1
ATOM 926 C CA . LEU A 1 114 ? 12.543 13.087 -17.436 1.00 40.56 114 LEU A CA 1
ATOM 927 C C . LEU A 1 114 ? 13.537 12.704 -18.545 1.00 40.56 114 LEU A C 1
ATOM 929 O O . LEU A 1 114 ? 13.764 13.511 -19.445 1.00 40.56 114 LEU A O 1
ATOM 933 N N . LEU A 1 115 ? 14.090 11.487 -18.527 1.00 38.41 115 LEU A N 1
ATOM 934 C CA . LEU A 1 115 ? 15.008 11.008 -19.569 1.00 38.41 115 LEU A CA 1
ATOM 935 C C . LEU A 1 115 ? 14.271 10.575 -20.848 1.00 38.41 115 LEU A C 1
ATOM 937 O O . LEU A 1 115 ? 14.769 10.812 -21.944 1.00 38.41 115 LEU A O 1
ATOM 941 N N . SER A 1 116 ? 13.054 10.041 -20.729 1.00 38.12 116 SER A N 1
ATOM 942 C CA . SER A 1 116 ? 12.192 9.690 -21.874 1.00 38.12 116 SER A CA 1
ATOM 943 C C . SER A 1 116 ? 11.569 10.913 -22.575 1.00 38.12 116 SER A C 1
ATOM 945 O O . SER A 1 116 ? 11.339 10.893 -23.789 1.00 38.12 116 SER A O 1
ATOM 947 N N . ASN A 1 117 ? 11.376 12.022 -21.852 1.00 34.59 117 ASN A N 1
ATOM 948 C CA . ASN A 1 117 ? 10.892 13.288 -22.420 1.00 34.59 117 ASN A CA 1
ATOM 949 C C . ASN A 1 117 ? 11.990 14.148 -23.077 1.00 34.59 117 ASN A C 1
ATOM 951 O O . ASN A 1 117 ? 11.666 15.066 -23.831 1.00 34.59 117 ASN A O 1
ATOM 955 N N . ALA A 1 118 ? 13.277 13.866 -22.841 1.00 37.84 118 ALA A N 1
ATOM 956 C CA . ALA A 1 118 ? 14.375 14.579 -23.500 1.00 37.84 118 ALA A CA 1
ATOM 957 C C . ALA A 1 118 ? 14.586 14.135 -24.964 1.00 37.84 118 ALA A C 1
ATOM 959 O O . ALA A 1 118 ? 15.086 14.917 -25.771 1.00 37.84 118 ALA A O 1
ATOM 960 N N . GLU A 1 119 ? 14.141 12.929 -25.335 1.00 36.00 119 GLU A N 1
ATOM 961 C CA . GLU A 1 119 ? 14.216 12.419 -26.716 1.00 36.00 119 GLU A CA 1
ATOM 962 C C . GLU A 1 119 ? 12.893 12.503 -27.495 1.00 36.00 119 GLU A C 1
ATOM 964 O O . GLU A 1 119 ? 12.856 12.214 -28.690 1.00 36.00 119 GLU A O 1
ATOM 969 N N . SER A 1 120 ? 11.803 12.966 -26.879 1.00 30.52 120 SER A N 1
ATOM 970 C CA . SER A 1 120 ? 10.503 13.079 -27.552 1.00 30.52 120 SER A CA 1
ATOM 971 C C . SER A 1 120 ? 9.835 14.433 -27.319 1.00 30.52 120 SER A C 1
ATOM 973 O O . SER A 1 120 ? 8.708 14.563 -26.849 1.00 30.52 120 SER A O 1
ATOM 975 N N . SER A 1 121 ? 10.518 15.487 -27.767 1.00 35.41 121 SER A N 1
ATOM 976 C CA . SER A 1 121 ? 9.850 16.747 -28.093 1.00 35.41 121 SER A CA 1
ATOM 977 C C . SER A 1 121 ? 8.929 16.545 -29.302 1.00 35.41 121 SER A C 1
ATOM 979 O O . SER A 1 121 ? 9.314 16.780 -30.446 1.00 35.41 121 SER A O 1
ATOM 981 N N . LYS A 1 122 ? 7.695 16.089 -29.062 1.00 30.95 122 LYS A N 1
ATOM 982 C CA . LYS A 1 122 ? 6.538 16.406 -29.911 1.00 30.95 122 LYS A CA 1
ATOM 983 C C . LYS A 1 122 ? 5.215 16.014 -29.254 1.00 30.95 122 LYS A C 1
ATOM 985 O O . LYS A 1 122 ? 4.814 14.860 -29.263 1.00 30.95 122 LYS A O 1
ATOM 990 N N . SER A 1 123 ? 4.511 17.074 -28.862 1.00 33.12 123 SER A N 1
ATOM 991 C CA . SER A 1 123 ? 3.055 17.222 -28.889 1.00 33.12 123 SER A CA 1
ATOM 992 C C . SER A 1 123 ? 2.248 16.474 -27.824 1.00 33.12 123 SER A C 1
ATOM 994 O O . SER A 1 123 ? 2.007 15.277 -27.908 1.00 33.12 123 SER A O 1
ATOM 996 N N . LEU A 1 124 ? 1.732 17.250 -26.871 1.00 29.02 124 LEU A N 1
ATOM 997 C CA . LEU A 1 124 ? 0.519 16.935 -26.118 1.00 29.02 124 LEU A CA 1
ATOM 998 C C . LEU A 1 124 ? -0.331 18.214 -26.024 1.00 29.02 124 LEU A C 1
ATOM 1000 O O . LEU A 1 124 ? -0.567 18.770 -24.958 1.00 29.02 124 LEU A O 1
ATOM 1004 N N . GLU A 1 125 ? -0.765 18.691 -27.193 1.00 34.47 125 GLU A N 1
ATOM 1005 C CA . GLU A 1 125 ? -2.038 19.400 -27.343 1.00 34.47 125 GLU A CA 1
ATOM 1006 C C . GLU A 1 125 ? -3.056 18.396 -27.895 1.00 34.47 125 GLU A C 1
ATOM 1008 O O . GLU A 1 125 ? -2.930 17.961 -29.035 1.00 34.47 125 GLU A O 1
ATOM 1013 N N . ALA A 1 126 ? -4.015 18.005 -27.055 1.00 33.31 126 ALA A N 1
ATOM 1014 C CA . ALA A 1 126 ? -5.344 17.443 -27.346 1.00 33.31 126 ALA A CA 1
ATOM 1015 C C . ALA A 1 126 ? -5.750 16.672 -26.079 1.00 33.31 126 ALA A C 1
ATOM 1017 O O . ALA A 1 126 ? -5.064 15.755 -25.646 1.00 33.31 126 ALA A O 1
ATOM 1018 N N . GLY A 1 127 ? -6.776 17.084 -25.344 1.00 25.86 127 GLY A N 1
ATOM 1019 C CA . GLY A 1 127 ? -8.144 16.991 -25.832 1.00 25.86 127 GLY A CA 1
ATOM 1020 C C . GLY A 1 127 ? -8.672 15.597 -25.491 1.00 25.86 127 GLY A C 1
ATOM 1021 O O . GLY A 1 127 ? -8.175 14.595 -25.990 1.00 25.86 127 GLY A O 1
ATOM 1022 N N . ILE A 1 128 ? -9.650 15.543 -24.590 1.00 39.22 128 ILE A N 1
ATOM 1023 C CA . ILE A 1 128 ? -10.352 14.329 -24.165 1.00 39.22 128 ILE A CA 1
ATOM 1024 C C . ILE A 1 128 ? -10.885 13.604 -25.413 1.00 39.22 128 ILE A C 1
ATOM 1026 O O . ILE A 1 128 ? -11.817 14.081 -26.051 1.00 39.22 128 ILE A O 1
ATOM 1030 N N . GLY A 1 129 ? -10.276 12.473 -25.776 1.00 31.72 129 GLY A N 1
ATOM 1031 C CA . GLY A 1 129 ? -10.678 11.682 -26.942 1.00 31.72 129 GLY A CA 1
ATOM 1032 C C . GLY A 1 129 ? -9.494 11.011 -27.630 1.00 31.72 129 GLY A C 1
ATOM 1033 O O . GLY A 1 129 ? -9.045 11.459 -28.676 1.00 31.72 129 GLY A O 1
ATOM 1034 N N . GLY A 1 130 ? -8.974 9.929 -27.050 1.00 25.67 130 GLY A N 1
ATOM 1035 C CA . GLY A 1 130 ? -7.818 9.237 -27.616 1.00 25.67 130 GLY A CA 1
ATOM 1036 C C . GLY A 1 130 ? -7.536 7.903 -26.946 1.00 25.67 130 GLY A C 1
ATOM 1037 O O . GLY A 1 130 ? -6.486 7.721 -26.341 1.00 25.67 130 GLY A O 1
ATOM 1038 N N . LEU A 1 131 ? -8.471 6.956 -27.057 1.00 37.25 131 LEU A N 1
ATOM 1039 C CA . LEU A 1 131 ? -8.184 5.528 -26.893 1.00 37.25 131 LEU A CA 1
ATOM 1040 C C . LEU A 1 131 ? -7.286 5.085 -28.060 1.00 37.25 131 LEU A C 1
ATOM 1042 O O . LEU A 1 131 ? -7.736 4.497 -29.039 1.00 37.25 131 LEU A O 1
ATOM 1046 N N . GLY A 1 132 ? -6.009 5.449 -27.972 1.00 30.16 132 GLY A N 1
ATOM 1047 C CA . GLY A 1 132 ? -4.955 5.028 -28.880 1.00 30.16 132 GLY A CA 1
ATOM 1048 C C . GLY A 1 132 ? -4.432 3.664 -28.458 1.00 30.16 132 GLY A C 1
ATOM 1049 O O . GLY A 1 132 ? -3.664 3.537 -27.508 1.00 30.16 132 GLY A O 1
ATOM 1050 N N . THR A 1 133 ? -4.866 2.645 -29.184 1.00 37.75 133 THR A N 1
ATOM 1051 C CA . THR A 1 133 ? -4.357 1.276 -29.183 1.00 37.75 133 THR A CA 1
ATOM 1052 C C . THR A 1 133 ? -2.830 1.233 -29.315 1.00 37.75 133 THR A C 1
ATOM 1054 O O . THR A 1 133 ? -2.288 1.276 -30.419 1.00 37.75 133 THR A O 1
ATOM 1057 N N . ARG A 1 134 ? -2.124 1.075 -28.196 1.00 31.30 134 ARG A N 1
ATOM 1058 C CA . ARG A 1 134 ? -0.817 0.413 -28.166 1.00 31.30 134 ARG A CA 1
ATOM 1059 C C . ARG A 1 134 ? -0.961 -0.843 -27.327 1.00 31.30 134 ARG A C 1
ATOM 1061 O O . ARG A 1 134 ? -1.015 -0.8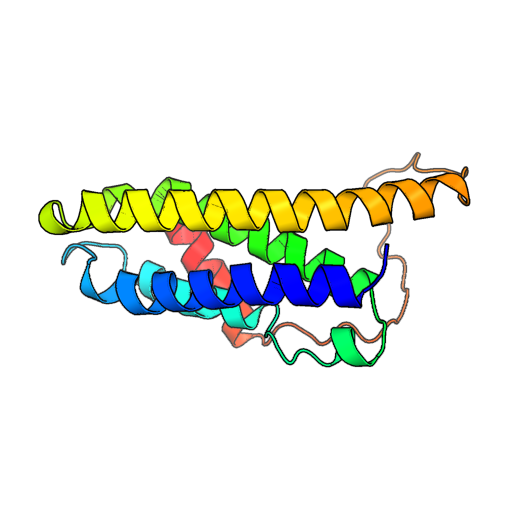01 -26.103 1.00 31.30 134 ARG A O 1
ATOM 1068 N N . ILE A 1 135 ? -1.099 -1.953 -28.043 1.00 36.91 135 ILE A N 1
ATOM 1069 C CA . ILE A 1 135 ? -1.141 -3.320 -27.533 1.00 36.91 135 ILE A CA 1
ATOM 1070 C C . ILE A 1 135 ? 0.279 -3.657 -27.054 1.00 36.91 135 ILE A C 1
ATOM 1072 O O . ILE A 1 135 ? 1.050 -4.313 -27.741 1.00 36.91 135 ILE A O 1
ATOM 1076 N N . GLY A 1 136 ? 0.654 -3.119 -25.897 1.00 31.52 136 GLY A N 1
ATOM 1077 C CA . GLY A 1 136 ? 1.485 -3.849 -24.953 1.00 31.52 136 GLY A CA 1
ATOM 1078 C C . GLY A 1 136 ? 0.508 -4.617 -24.081 1.00 31.52 136 GLY A C 1
ATOM 1079 O O . GLY A 1 136 ? -0.492 -4.045 -23.647 1.00 31.52 136 GLY A O 1
ATOM 1080 N N . THR A 1 137 ? 0.724 -5.911 -23.904 1.00 33.50 137 THR A N 1
ATOM 1081 C CA . THR A 1 137 ? -0.089 -6.823 -23.096 1.00 33.50 137 THR A CA 1
ATOM 1082 C C . THR A 1 137 ? -0.155 -6.311 -21.652 1.00 33.50 137 THR A C 1
ATOM 1084 O O . THR A 1 137 ? 0.575 -6.771 -20.782 1.00 33.50 137 THR A O 1
ATOM 1087 N N . ARG A 1 138 ? -1.012 -5.316 -21.380 1.00 39.19 138 ARG A N 1
ATOM 1088 C CA . ARG A 1 138 ? -1.386 -4.909 -20.027 1.00 39.19 138 ARG A CA 1
ATOM 1089 C C . ARG A 1 138 ? -2.035 -6.137 -19.422 1.00 39.19 138 ARG A C 1
ATOM 1091 O O . ARG A 1 138 ? -3.172 -6.454 -19.772 1.00 39.19 138 ARG A O 1
ATOM 1098 N N . ARG A 1 139 ? -1.300 -6.857 -18.573 1.00 48.09 139 ARG A N 1
ATOM 1099 C CA . ARG A 1 139 ? -1.905 -7.869 -17.713 1.00 48.09 139 ARG A CA 1
ATOM 1100 C C . ARG A 1 139 ? -3.050 -7.173 -16.991 1.00 48.09 139 ARG A C 1
ATOM 1102 O O . ARG A 1 139 ? -2.840 -6.184 -16.291 1.00 48.09 139 ARG A O 1
ATOM 1109 N N . GLN A 1 140 ? -4.265 -7.605 -17.311 1.00 47.91 140 GLN A N 1
ATOM 1110 C CA . GLN A 1 140 ? -5.477 -7.058 -16.732 1.00 47.91 140 GLN A CA 1
ATOM 1111 C C . GLN A 1 140 ? -5.368 -7.245 -15.223 1.00 47.91 140 GLN A C 1
ATOM 1113 O O . GLN A 1 140 ? -5.133 -8.359 -14.759 1.00 47.91 140 GLN A O 1
ATOM 1118 N N . ILE A 1 141 ? -5.506 -6.152 -14.472 1.00 52.09 141 ILE A N 1
ATOM 1119 C CA . ILE A 1 141 ? -5.784 -6.233 -13.039 1.00 52.09 141 ILE A CA 1
ATOM 1120 C C . ILE A 1 141 ? -6.994 -7.162 -12.911 1.00 52.09 141 ILE A C 1
ATOM 1122 O O . ILE A 1 141 ? -7.985 -6.960 -13.621 1.00 52.09 141 ILE A O 1
ATOM 1126 N N . ASN A 1 142 ? -6.874 -8.212 -12.094 1.00 58.06 142 ASN A N 1
ATOM 1127 C CA . ASN A 1 142 ? -7.948 -9.180 -11.895 1.00 58.06 142 ASN A CA 1
ATOM 1128 C C . ASN A 1 142 ? -9.250 -8.429 -11.558 1.00 58.06 142 ASN A C 1
ATOM 1130 O O . ASN A 1 142 ? -9.227 -7.463 -10.797 1.00 58.06 142 ASN A O 1
ATOM 1134 N N . VAL A 1 143 ? -10.373 -8.833 -12.155 1.00 57.69 143 VAL A N 1
ATOM 1135 C CA . VAL A 1 143 ? -11.663 -8.143 -11.997 1.00 57.69 143 VAL A CA 1
ATOM 1136 C C . VAL A 1 143 ? -12.101 -8.120 -10.532 1.00 57.69 143 VAL A C 1
ATOM 1138 O O . VAL A 1 143 ? -12.637 -7.111 -10.080 1.00 57.69 143 VAL A O 1
ATOM 1141 N N . ASP A 1 144 ? -11.789 -9.170 -9.775 1.00 58.44 144 ASP A N 1
ATOM 1142 C CA . ASP A 1 144 ? -12.049 -9.216 -8.333 1.00 58.44 144 ASP A CA 1
ATOM 1143 C C . ASP A 1 144 ? -11.229 -8.146 -7.589 1.00 58.44 144 ASP A C 1
ATOM 1145 O O . ASP A 1 144 ? -11.775 -7.372 -6.805 1.00 58.44 144 ASP A O 1
ATOM 1149 N N . ASN A 1 145 ? -9.954 -7.969 -7.955 1.00 65.56 145 ASN A N 1
ATOM 1150 C CA . ASN A 1 145 ? -9.101 -6.910 -7.407 1.00 65.56 145 ASN A CA 1
ATOM 1151 C C . ASN A 1 145 ? -9.614 -5.507 -7.779 1.00 65.56 145 ASN A C 1
ATOM 1153 O O . ASN A 1 145 ? -9.388 -4.556 -7.035 1.00 65.56 145 ASN A O 1
ATOM 1157 N N . LEU A 1 146 ? -10.304 -5.348 -8.917 1.00 69.69 146 LEU A N 1
ATOM 1158 C CA . LEU A 1 146 ? -10.930 -4.075 -9.297 1.00 69.69 146 LEU A CA 1
ATOM 1159 C C . LEU A 1 146 ? -12.156 -3.751 -8.434 1.00 69.69 146 LEU A C 1
ATOM 1161 O O . LEU A 1 146 ? -12.368 -2.579 -8.115 1.00 69.69 146 LEU A O 1
ATOM 1165 N N . LEU A 1 147 ? -12.947 -4.758 -8.056 1.00 70.06 147 LEU A N 1
ATOM 1166 C CA . LEU A 1 147 ? -14.082 -4.592 -7.142 1.00 70.06 147 LEU A CA 1
ATOM 1167 C C . LEU A 1 147 ? -13.602 -4.244 -5.731 1.00 70.06 147 LEU A C 1
ATOM 1169 O O . LEU A 1 147 ? -14.097 -3.292 -5.131 1.00 70.06 147 LEU A O 1
ATOM 1173 N N . ASP A 1 148 ? -12.581 -4.940 -5.241 1.00 72.81 148 ASP A N 1
ATOM 1174 C CA . ASP A 1 148 ? -11.975 -4.666 -3.936 1.00 72.81 148 ASP A CA 1
ATOM 1175 C C . ASP A 1 148 ? -11.341 -3.269 -3.892 1.00 72.81 148 ASP A C 1
ATOM 1177 O O . ASP A 1 148 ? -11.521 -2.517 -2.931 1.00 72.81 148 ASP A O 1
ATOM 1181 N N . LEU A 1 149 ? -10.692 -2.859 -4.986 1.00 72.50 149 LEU A N 1
ATOM 1182 C CA . LEU A 1 149 ? -10.150 -1.512 -5.138 1.00 72.50 149 LEU A CA 1
ATOM 1183 C C . LEU A 1 149 ? -11.256 -0.447 -5.178 1.00 72.50 149 LEU A C 1
ATOM 1185 O O . LEU A 1 149 ? -11.114 0.611 -4.564 1.00 72.50 149 LEU A O 1
ATOM 1189 N N . GLN A 1 150 ? -12.378 -0.718 -5.850 1.00 75.00 150 GLN A N 1
ATOM 1190 C CA . GLN A 1 150 ? -13.550 0.161 -5.827 1.00 75.00 150 GLN A CA 1
ATOM 1191 C C . GLN A 1 150 ? -14.131 0.287 -4.412 1.00 75.00 150 GLN A C 1
ATOM 1193 O O . GLN A 1 150 ? -14.413 1.403 -3.972 1.00 75.00 150 GLN A O 1
ATOM 1198 N N . ASN A 1 151 ? -14.278 -0.823 -3.690 1.00 73.00 151 ASN A N 1
ATOM 1199 C CA . ASN A 1 151 ? -14.784 -0.835 -2.318 1.00 73.00 151 ASN A CA 1
ATOM 1200 C C . ASN A 1 151 ? -13.877 -0.029 -1.381 1.00 73.00 151 ASN A C 1
ATOM 1202 O O . ASN A 1 151 ? -14.365 0.776 -0.584 1.00 73.00 151 ASN A O 1
ATOM 1206 N N . LEU A 1 152 ? -12.559 -0.173 -1.529 1.00 74.44 152 LEU A N 1
ATOM 1207 C CA . LEU A 1 152 ? -11.582 0.601 -0.772 1.00 74.44 152 LEU A CA 1
ATOM 1208 C C . LEU A 1 152 ? -11.689 2.108 -1.059 1.00 74.44 152 LEU A C 1
ATOM 1210 O O . LEU A 1 152 ? -11.657 2.924 -0.135 1.00 74.44 152 LEU A O 1
ATOM 1214 N N . LEU A 1 153 ? -11.862 2.489 -2.331 1.00 74.38 153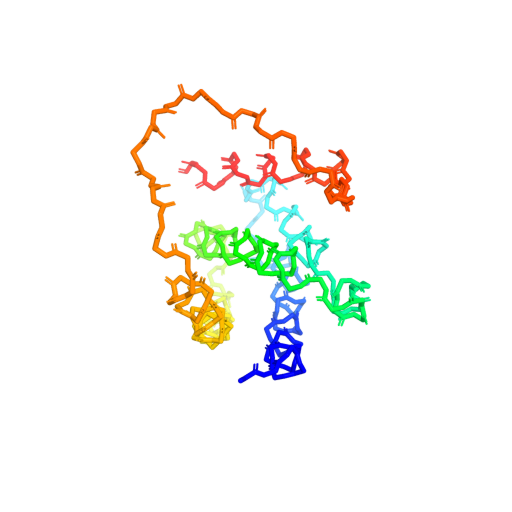 LEU A N 1
ATOM 1215 C CA . LEU A 1 153 ? -12.073 3.885 -2.727 1.00 74.38 153 LEU A CA 1
ATOM 1216 C C . LEU A 1 153 ? -13.352 4.474 -2.122 1.00 74.38 153 LEU A C 1
ATOM 1218 O O . LEU A 1 153 ? -13.361 5.654 -1.768 1.00 74.38 153 LEU A O 1
ATOM 1222 N N . ILE A 1 154 ? -14.415 3.673 -1.997 1.00 71.69 154 ILE A N 1
ATOM 1223 C CA . ILE A 1 154 ? -15.669 4.092 -1.359 1.00 71.69 154 ILE A CA 1
ATOM 1224 C C . ILE A 1 154 ? -15.433 4.391 0.127 1.00 71.69 154 ILE A C 1
ATOM 1226 O O . ILE A 1 154 ? -15.762 5.492 0.561 1.00 71.69 154 ILE A O 1
ATOM 1230 N N . ALA A 1 155 ? -14.787 3.493 0.879 1.00 65.31 155 ALA A N 1
ATOM 1231 C CA . ALA A 1 155 ? -14.506 3.731 2.302 1.00 65.31 155 ALA A CA 1
ATOM 1232 C C . ALA A 1 155 ? -13.546 4.900 2.562 1.00 65.31 155 ALA A C 1
ATOM 1234 O O . ALA A 1 155 ? -13.617 5.539 3.605 1.00 65.31 155 ALA A O 1
ATOM 1235 N N . CYS A 1 156 ? -12.665 5.222 1.614 1.00 68.88 156 CYS A N 1
ATOM 1236 C CA . CYS A 1 156 ? -11.782 6.383 1.729 1.00 68.88 156 CYS A CA 1
ATOM 1237 C C . CYS A 1 156 ? -12.462 7.722 1.374 1.00 68.88 156 CYS A C 1
ATOM 1239 O O . CYS A 1 156 ? -11.836 8.778 1.508 1.00 68.88 156 CYS A O 1
ATOM 1241 N N . ARG A 1 157 ? -13.693 7.702 0.846 1.00 65.38 157 ARG A N 1
ATOM 1242 C CA . ARG A 1 157 ? -14.419 8.908 0.418 1.00 65.38 157 ARG A CA 1
ATOM 1243 C C . ARG A 1 157 ? -15.224 9.549 1.548 1.00 65.38 157 ARG A C 1
ATOM 1245 O O . ARG A 1 157 ? -15.422 10.766 1.502 1.00 65.38 157 ARG A O 1
AT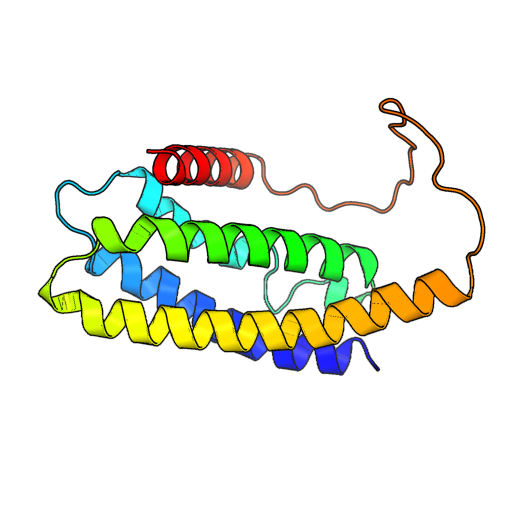OM 1252 N N . GLU A 1 158 ? -15.686 8.741 2.493 1.00 47.72 158 GLU A N 1
ATOM 1253 C CA . GLU A 1 158 ? -16.423 9.164 3.692 1.00 47.72 158 GLU A CA 1
ATOM 1254 C C . GLU A 1 158 ? -15.488 9.825 4.724 1.00 47.72 158 GLU A C 1
ATOM 1256 O O . GLU A 1 158 ? -15.966 10.771 5.386 1.00 47.72 158 GLU A O 1
#

Secondary structure (DSSP, 8-state):
--HHHHHHHHHHHHHHHHHHHHHHGGGB-TTS-GGGGGGGGTGGGS-TT-HHHHTT-HHHHHHHHHHHHHHHHHHHHHGGGGB-GGGHHHHHHHHHHHHHHHHHHHHHHHHHHHHHHHS--------S-----------PPPHHHHHHHHHHHHHTT-

Nearest PDB structures (foldseek):
  7m5t-assembly1_A  TM=6.362E-01  e=5.320E+00  synthetic construct
  5nl6-assembly1_B  TM=1.953E-01  e=4.313E+00  Entamoeba histolytica HM-1:IMSS

Foldseek 3Di:
DDLVQLLVLVVQLLVLLVVCLVPQVVFFDPPAQPLSPLSVLLCVLAPSVRCCSVVVVLVLNLVSLVVSLVLLVLCLVACLVRGHPVCNVVSVVSSVSNVVSNVVSVVVSVVVVVVVVVPDPDDDDDDPDDPDDDPPPNPDDPVVSVVSSVSSVVSSVD

Mean predicted aligned error: 10.86 Å

Organism: NCBI:txid231223

Radius of gyration: 17.37 Å; Cα contacts (8 Å, |Δi|>4): 105; chains: 1; bounding box: 37×30×51 Å

Solvent-accessible surface area (backbone atoms only — not comparable to full-atom values): 9366 Å² total; per-residue (Å²): 138,55,75,64,60,48,49,54,48,41,44,56,35,49,53,51,48,52,54,46,44,70,53,44,71,82,34,45,38,96,85,40,64,74,36,62,65,38,54,61,52,52,57,71,65,62,46,89,83,40,61,43,74,76,72,66,38,57,71,60,49,51,55,36,51,51,51,45,48,54,51,50,52,48,48,61,74,47,47,63,86,34,41,30,78,94,40,46,71,59,50,56,52,50,48,51,54,49,51,55,32,48,52,53,44,46,58,54,49,51,56,53,58,55,58,59,51,71,80,54,89,70,86,90,88,74,72,98,80,74,94,70,89,70,90,64,89,71,77,70,76,53,69,68,58,52,52,38,50,50,41,32,54,54,58,55,69,114

Sequence (158 aa):
MTLEELRLNYGLFYSQLLEFVSGLNNRLMPDAPQQLQYVTILPDILPEDDPDFQSGNEDSVIGRAYILEKMTLLVLARTRQFVDEGSHGWYDDQAEKLKIWLELVKLHSKHSVLLSNAESSKSLEAGIGGLGTRIGTRRQINVDNLLDLQNLLIACRE